Protein AF-A0A5D2Z846-F1 (afdb_monomer)

Foldseek 3Di:
DPPVVVVVVVVVVVVVVPDDDDDFFQPDDDDDDFFDKDFDKDWWADDPVDPDTHGPPPDDDDDDPDKDFDDGGPVCVVVVTRIITGPDMDTDDDPPDD

Sequence (98 aa):
MGTKRKTLFFAFFLLLSSAHFFYLPGVAPRDFQRGDPLYVKVNKLSSTKTQLPYDYYFLNYCKPPKIVNNAENLGEVLRGDRIENSVYTALWIEVKNL

Mean predicted aligned error: 8.14 Å

Radius of gyration: 24.0 Å; Cα contacts (8 Å, |Δi|>4): 97; chains: 1; bounding box: 75×34×39 Å

Solvent-accessible surface area (backbone atoms only — not comparable to full-atom values): 6443 Å² total; per-residue (Å²): 128,68,63,68,55,52,53,51,54,53,52,51,52,56,60,59,71,71,64,82,83,80,79,67,66,56,70,70,86,81,90,80,54,74,67,36,79,40,77,43,68,42,50,60,42,77,53,98,88,47,92,72,66,44,61,63,74,74,63,97,67,95,72,49,100,70,83,49,80,62,68,64,29,65,68,42,57,76,70,65,55,58,28,28,63,49,83,52,70,49,62,38,72,75,79,71,81,128

pLDDT: mean 87.83, std 8.77, range [49.84, 95.38]

Organism: Gossypium mustelinum (NCBI:txid34275)

Secondary structure (DSSP, 8-state):
-HHHHHHHHHHHHHHHTT----PPTTTSPPP--TT-EEEEEE-EE--SS-SS-EETTSSSS---SS--B---SHHHHHHT---EEEEEEEE-------

Structure (mmCIF, N/CA/C/O backbone):
data_AF-A0A5D2Z846-F1
#
_entry.id   AF-A0A5D2Z846-F1
#
loop_
_atom_site.group_PDB
_atom_site.id
_atom_site.type_symbol
_atom_site.label_atom_id
_atom_site.label_alt_id
_atom_site.label_comp_id
_atom_site.label_asym_id
_atom_site.label_entity_id
_atom_site.label_seq_id
_atom_site.pdbx_PDB_ins_code
_atom_site.Cartn_x
_atom_site.Cartn_y
_atom_site.Cartn_z
_atom_site.occupancy
_atom_site.B_iso_or_equiv
_atom_site.auth_seq_id
_atom_site.auth_comp_id
_atom_site.auth_asym_id
_atom_site.auth_atom_id
_atom_site.pdbx_PDB_model_num
ATOM 1 N N . MET A 1 1 ? 57.401 4.987 -15.365 1.00 55.31 1 MET A N 1
ATOM 2 C CA . MET A 1 1 ? 56.200 5.328 -14.554 1.00 55.31 1 MET A CA 1
ATOM 3 C C . MET A 1 1 ? 54.853 5.236 -15.295 1.00 55.31 1 MET A C 1
ATOM 5 O O . MET A 1 1 ? 53.830 5.291 -14.627 1.00 55.31 1 MET A O 1
ATOM 9 N N . GLY A 1 2 ? 54.792 5.053 -16.625 1.00 62.31 2 GLY A N 1
ATOM 10 C CA . GLY A 1 2 ? 53.514 5.051 -17.369 1.00 62.31 2 GLY A CA 1
ATOM 11 C C . GLY A 1 2 ? 52.708 3.740 -17.357 1.00 62.31 2 GLY A C 1
ATOM 12 O O . GLY A 1 2 ? 51.484 3.780 -17.441 1.00 62.31 2 GLY A O 1
ATOM 13 N N . THR A 1 3 ? 53.355 2.579 -17.225 1.00 69.31 3 THR A N 1
ATOM 14 C CA . THR A 1 3 ? 52.707 1.260 -17.392 1.00 69.31 3 THR A CA 1
ATOM 15 C C . THR A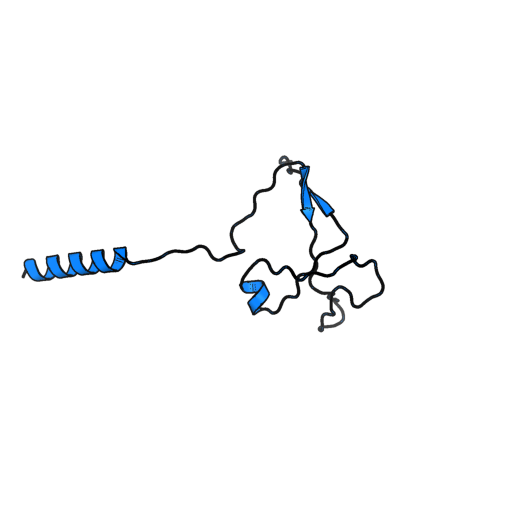 1 3 ? 51.840 0.866 -16.198 1.00 69.31 3 THR A C 1
ATOM 17 O O . THR A 1 3 ? 50.695 0.478 -16.390 1.00 69.31 3 THR A O 1
ATOM 20 N N . LYS A 1 4 ? 52.325 1.070 -14.961 1.00 72.69 4 LYS A N 1
ATOM 21 C CA . LYS A 1 4 ? 51.551 0.764 -13.742 1.00 72.69 4 LYS A CA 1
ATOM 22 C C . LYS A 1 4 ? 50.256 1.570 -13.649 1.00 72.69 4 LYS A C 1
ATOM 24 O O . LYS A 1 4 ? 49.237 1.038 -13.231 1.00 72.69 4 LYS A O 1
ATOM 29 N N . ARG A 1 5 ? 50.283 2.830 -14.099 1.00 79.25 5 ARG A N 1
ATOM 30 C CA . ARG A 1 5 ? 49.099 3.694 -14.167 1.00 79.25 5 ARG A CA 1
ATOM 31 C C . ARG A 1 5 ? 48.067 3.139 -15.153 1.00 79.25 5 ARG A C 1
ATOM 33 O O . ARG A 1 5 ? 46.900 3.056 -14.799 1.00 79.25 5 ARG A O 1
ATOM 40 N N . LYS A 1 6 ? 48.487 2.703 -16.347 1.00 79.38 6 LYS A N 1
ATOM 41 C CA . LYS A 1 6 ? 47.585 2.096 -17.345 1.00 79.38 6 LYS A CA 1
ATOM 42 C C . LYS A 1 6 ? 46.945 0.798 -16.839 1.00 79.38 6 LYS A C 1
ATOM 44 O O . LYS A 1 6 ? 45.744 0.622 -17.005 1.00 79.38 6 LYS A O 1
ATOM 49 N N . THR A 1 7 ? 47.714 -0.062 -16.169 1.00 84.12 7 THR A N 1
ATOM 50 C CA . THR A 1 7 ? 47.191 -1.297 -15.559 1.00 84.12 7 THR A CA 1
ATOM 51 C C . THR A 1 7 ? 46.163 -1.002 -14.463 1.00 84.12 7 THR A C 1
ATOM 53 O O . THR A 1 7 ? 45.124 -1.650 -14.416 1.00 84.12 7 THR A O 1
ATOM 56 N N . LEU A 1 8 ? 46.408 0.014 -13.629 1.00 86.81 8 LEU A N 1
ATOM 57 C CA . LEU A 1 8 ? 45.470 0.460 -12.590 1.00 86.81 8 LEU A CA 1
ATOM 58 C C . LEU A 1 8 ? 44.151 0.984 -13.175 1.00 86.81 8 LEU A C 1
ATOM 60 O O . LEU A 1 8 ? 43.083 0.617 -12.695 1.00 86.81 8 LEU A O 1
ATOM 64 N N . PHE A 1 9 ? 44.215 1.791 -14.238 1.00 87.69 9 PHE A N 1
ATOM 65 C CA . PHE A 1 9 ? 43.016 2.272 -14.935 1.00 87.69 9 PHE A CA 1
ATOM 66 C C . PHE A 1 9 ? 42.206 1.131 -15.562 1.00 87.69 9 PHE A C 1
ATOM 68 O O . PHE A 1 9 ? 40.980 1.141 -15.488 1.00 87.69 9 PHE A O 1
ATOM 75 N N . PHE A 1 10 ? 42.878 0.137 -16.145 1.00 88.06 10 PHE A N 1
ATOM 76 C CA . PHE A 1 10 ? 42.210 -1.017 -16.746 1.00 88.06 10 PHE A CA 1
ATOM 77 C C . PHE A 1 10 ? 41.532 -1.903 -15.691 1.00 88.06 10 PHE A C 1
ATOM 79 O O . PHE A 1 10 ? 40.382 -2.295 -15.863 1.00 88.06 10 PHE A O 1
ATOM 86 N N . ALA A 1 11 ? 42.202 -2.146 -14.559 1.00 88.88 11 ALA A N 1
ATOM 87 C CA . ALA A 1 11 ? 41.623 -2.871 -13.428 1.00 88.88 11 ALA A CA 1
ATOM 88 C C . ALA A 1 11 ? 40.402 -2.147 -12.832 1.00 88.88 11 ALA A C 1
ATOM 90 O O . ALA A 1 11 ? 39.403 -2.786 -12.513 1.00 88.88 11 ALA A O 1
ATOM 91 N N . PHE A 1 12 ? 40.448 -0.813 -12.737 1.00 89.25 12 PHE A N 1
ATOM 92 C CA . PHE A 1 12 ? 39.306 -0.007 -12.300 1.00 89.25 12 PHE A CA 1
ATOM 93 C C . PHE A 1 12 ? 38.109 -0.138 -13.255 1.00 89.25 12 PHE A C 1
ATOM 95 O O . PHE A 1 12 ? 36.992 -0.364 -12.805 1.00 89.25 12 PHE A O 1
ATOM 102 N N . PHE A 1 13 ? 38.333 -0.088 -14.571 1.00 86.62 13 PHE A N 1
ATOM 103 C CA . PHE A 1 13 ? 37.265 -0.282 -15.562 1.00 86.62 13 PHE A CA 1
ATOM 104 C C . PHE A 1 13 ? 36.638 -1.686 -15.505 1.00 86.62 13 PHE A C 1
ATOM 106 O O . PHE A 1 13 ? 35.424 -1.822 -15.642 1.00 86.62 13 PHE A O 1
ATOM 113 N N . LEU A 1 14 ? 37.446 -2.720 -15.249 1.00 87.06 14 LEU A N 1
ATOM 114 C CA . LEU A 1 14 ? 36.967 -4.090 -15.029 1.00 87.06 14 LEU A CA 1
ATOM 115 C C . LEU A 1 14 ? 36.071 -4.206 -13.787 1.00 87.06 14 LEU A C 1
ATOM 117 O O . LEU A 1 14 ? 35.055 -4.891 -13.842 1.00 87.06 14 LEU A O 1
ATOM 121 N N . LEU A 1 15 ? 36.400 -3.497 -12.702 1.00 86.31 15 LEU A N 1
ATOM 122 C CA . LEU A 1 15 ? 35.574 -3.441 -11.489 1.00 86.31 15 LEU A CA 1
ATOM 123 C C . LEU A 1 15 ? 34.247 -2.699 -11.713 1.00 86.31 15 LEU A C 1
ATOM 125 O O . LEU A 1 15 ? 33.226 -3.081 -11.148 1.00 86.31 15 LEU A O 1
ATOM 129 N N . LEU A 1 16 ? 34.233 -1.663 -12.557 1.00 85.06 16 LEU A N 1
ATOM 130 C CA . LEU A 1 16 ? 32.990 -0.970 -12.919 1.00 85.06 16 LEU A CA 1
ATOM 131 C C . LEU A 1 16 ? 32.073 -1.846 -13.786 1.00 85.06 16 LEU A C 1
ATOM 133 O O . LEU A 1 16 ? 30.855 -1.725 -13.692 1.00 85.06 16 LEU A O 1
ATOM 137 N N . SER A 1 17 ? 32.635 -2.751 -14.593 1.00 84.50 17 SER A N 1
ATOM 138 C CA . SER A 1 17 ? 31.855 -3.666 -15.437 1.00 84.50 17 SER A CA 1
ATOM 139 C C . SER A 1 17 ? 31.068 -4.719 -14.646 1.00 84.50 17 SER A C 1
ATOM 141 O O . SER A 1 17 ? 30.156 -5.318 -15.211 1.00 84.50 17 SER A O 1
ATOM 143 N N . SER A 1 18 ? 31.396 -4.960 -13.372 1.00 85.19 18 SER A N 1
ATOM 144 C CA . SER A 1 18 ? 30.644 -5.870 -12.494 1.00 85.19 18 SER A CA 1
ATOM 145 C C . SER A 1 18 ? 29.602 -5.154 -11.627 1.00 85.19 18 SER A C 1
ATOM 147 O O . SER A 1 18 ? 29.078 -5.742 -10.682 1.00 85.19 18 SER A O 1
ATOM 149 N N . ALA A 1 19 ? 29.312 -3.879 -11.899 1.00 88.19 19 ALA A N 1
ATOM 150 C CA . ALA A 1 19 ? 28.247 -3.166 -11.209 1.00 88.19 19 ALA A CA 1
ATOM 151 C C . ALA A 1 19 ? 26.871 -3.646 -11.701 1.00 88.19 19 ALA A C 1
ATOM 153 O O . ALA A 1 19 ? 26.573 -3.612 -12.895 1.00 88.19 19 ALA A O 1
ATOM 154 N N . HIS A 1 20 ? 26.016 -4.057 -10.765 1.00 87.69 20 HIS A N 1
ATOM 155 C CA . HIS A 1 20 ? 24.621 -4.386 -11.036 1.00 87.69 20 HIS A CA 1
ATOM 156 C C . HIS A 1 20 ? 23.721 -3.248 -10.567 1.00 87.69 20 HIS A C 1
ATOM 158 O O . HIS A 1 20 ? 23.824 -2.785 -9.433 1.00 87.69 20 HIS A O 1
ATOM 164 N N . PHE A 1 21 ? 22.810 -2.832 -11.438 1.00 87.31 21 PHE A N 1
ATOM 165 C CA . PHE A 1 21 ? 21.780 -1.854 -11.125 1.00 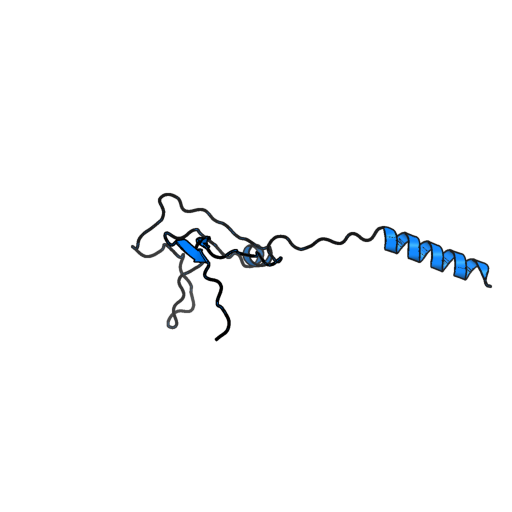87.31 21 PHE A CA 1
ATOM 166 C C . PHE A 1 21 ? 20.428 -2.545 -11.206 1.00 87.31 21 PHE A C 1
ATOM 168 O O . PHE A 1 21 ? 20.172 -3.313 -12.134 1.00 87.31 21 PHE A O 1
ATOM 175 N N . PHE A 1 22 ? 19.566 -2.276 -10.235 1.00 86.12 22 PHE A N 1
ATOM 176 C CA . PHE A 1 22 ? 18.1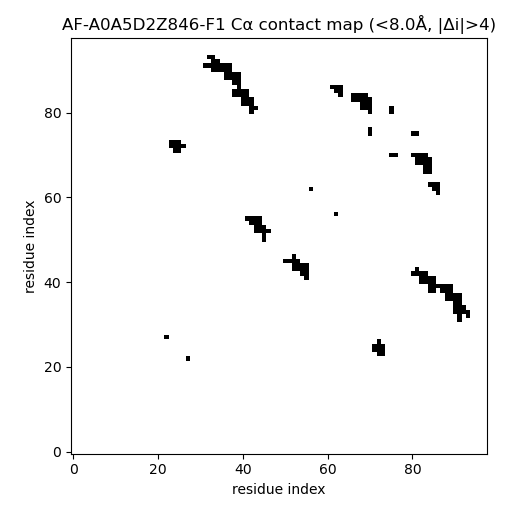90 -2.743 -10.256 1.00 86.12 22 PHE A CA 1
ATOM 177 C C . PHE A 1 22 ? 17.268 -1.610 -9.817 1.00 86.12 22 PHE A C 1
ATOM 179 O O . PHE A 1 22 ? 17.636 -0.774 -8.990 1.00 86.12 22 PHE A O 1
ATOM 186 N N . TYR A 1 23 ? 16.066 -1.587 -10.381 1.00 84.69 23 TYR A N 1
ATOM 187 C CA . TYR A 1 23 ? 15.001 -0.734 -9.877 1.00 84.69 23 TYR A CA 1
ATOM 188 C C . TYR A 1 23 ? 14.384 -1.374 -8.646 1.00 84.69 23 TYR A C 1
ATOM 190 O O . TYR A 1 23 ? 14.141 -2.581 -8.618 1.00 84.69 23 TYR A O 1
ATOM 198 N N . LEU A 1 24 ? 14.092 -0.557 -7.639 1.00 86.44 24 LEU A N 1
ATOM 199 C CA . LEU A 1 24 ? 13.362 -1.036 -6.478 1.00 86.44 24 LEU A CA 1
ATOM 200 C C . LEU A 1 24 ? 11.978 -1.549 -6.924 1.00 86.44 24 LEU A C 1
ATOM 202 O O . LEU A 1 24 ? 11.276 -0.856 -7.665 1.00 86.44 24 LEU A O 1
ATOM 206 N N . PRO A 1 25 ? 11.548 -2.741 -6.492 1.00 81.31 25 PRO A N 1
ATOM 207 C CA . PRO A 1 25 ? 10.190 -3.189 -6.759 1.00 81.31 25 PRO A CA 1
ATOM 208 C C . PRO A 1 25 ? 9.186 -2.221 -6.114 1.00 81.31 25 PRO A C 1
ATOM 210 O O . PRO A 1 25 ? 9.375 -1.776 -4.979 1.00 81.31 25 PRO A O 1
ATOM 213 N N . GLY A 1 26 ? 8.135 -1.872 -6.860 1.00 82.38 26 GLY A N 1
ATOM 214 C CA . GLY A 1 26 ? 7.030 -1.055 -6.351 1.00 82.38 26 GLY A CA 1
ATOM 215 C C . GLY A 1 26 ? 7.200 0.462 -6.406 1.00 82.38 26 GLY A C 1
ATOM 216 O O . GLY A 1 26 ? 6.286 1.169 -6.000 1.00 82.38 26 GLY A O 1
ATOM 217 N N . VAL A 1 27 ? 8.341 0.983 -6.878 1.00 85.75 27 VAL A N 1
ATOM 218 C CA . VAL A 1 27 ? 8.563 2.446 -6.977 1.00 85.75 27 VAL A CA 1
ATOM 219 C C . VAL A 1 27 ? 8.406 2.991 -8.393 1.00 85.75 27 VAL A C 1
ATOM 221 O O . VAL A 1 27 ? 8.251 4.197 -8.569 1.00 85.75 27 VAL A O 1
ATOM 224 N N . ALA A 1 28 ? 8.471 2.122 -9.404 1.00 86.00 28 ALA A N 1
ATOM 225 C CA . ALA A 1 28 ? 8.264 2.525 -10.786 1.00 86.00 28 ALA A CA 1
ATOM 226 C C . ALA A 1 28 ? 6.798 2.961 -10.986 1.00 86.00 28 ALA A C 1
ATOM 228 O O . ALA A 1 28 ? 5.897 2.239 -10.544 1.00 86.00 28 ALA A O 1
ATOM 229 N N . PRO A 1 29 ? 6.545 4.108 -11.642 1.00 85.94 29 PRO A N 1
ATOM 230 C CA . PRO A 1 29 ? 5.192 4.530 -11.978 1.00 85.94 29 PRO A CA 1
ATOM 231 C C . PRO A 1 29 ? 4.469 3.454 -12.789 1.00 85.94 29 PRO A C 1
ATOM 233 O O . PRO A 1 29 ? 5.071 2.799 -13.642 1.00 85.94 29 PRO A O 1
ATOM 236 N N . ARG A 1 30 ? 3.172 3.282 -12.531 1.00 85.31 30 ARG A N 1
ATOM 237 C CA . ARG A 1 30 ? 2.293 2.520 -13.417 1.00 85.31 30 ARG A CA 1
ATOM 238 C C . ARG A 1 30 ? 1.547 3.479 -14.324 1.00 85.31 30 ARG A C 1
ATOM 240 O O . ARG A 1 30 ? 0.861 4.374 -13.833 1.00 85.31 30 ARG A O 1
ATOM 247 N N . ASP A 1 31 ? 1.656 3.239 -15.621 1.00 88.25 31 ASP A N 1
ATOM 248 C CA . ASP A 1 31 ? 0.870 3.942 -16.622 1.00 88.25 31 ASP A CA 1
ATOM 249 C C . ASP A 1 31 ? -0.514 3.297 -16.740 1.00 88.25 31 ASP A C 1
ATOM 251 O O . ASP A 1 31 ? -0.640 2.071 -16.768 1.00 88.25 31 ASP A O 1
ATOM 255 N N . PHE A 1 32 ? -1.546 4.136 -16.809 1.00 90.06 32 PHE A N 1
ATOM 256 C CA . PHE A 1 32 ? -2.936 3.730 -17.007 1.00 90.06 32 PHE A CA 1
ATOM 257 C C . PHE A 1 32 ? -3.472 4.355 -18.290 1.00 90.06 32 PHE A C 1
ATOM 259 O O . PHE A 1 32 ? -3.234 5.531 -18.577 1.00 90.06 32 PHE A O 1
ATOM 266 N N . GLN A 1 33 ? -4.238 3.581 -19.046 1.00 91.94 33 GLN A N 1
ATOM 267 C CA . GLN A 1 33 ? -4.981 4.051 -20.204 1.00 91.94 33 GLN A CA 1
ATOM 268 C C . GLN A 1 33 ? -6.383 4.503 -19.793 1.00 91.94 33 GLN A C 1
ATOM 270 O O . GLN A 1 33 ? -6.920 4.116 -18.753 1.00 91.94 33 GLN A O 1
ATOM 275 N N . ARG A 1 34 ? -7.006 5.360 -20.610 1.00 91.38 34 ARG A N 1
ATOM 276 C CA . ARG A 1 34 ? -8.395 5.769 -20.367 1.00 91.38 34 ARG A CA 1
ATOM 277 C C . ARG A 1 34 ? -9.295 4.530 -20.356 1.00 91.38 34 ARG A C 1
ATOM 279 O O . ARG A 1 34 ? -9.326 3.784 -21.327 1.00 91.38 34 ARG A O 1
ATOM 286 N N . GLY A 1 35 ? -10.090 4.397 -19.299 1.00 91.38 35 GLY A N 1
ATOM 287 C CA . GLY A 1 35 ? -10.995 3.266 -19.106 1.00 91.38 35 GLY A CA 1
ATOM 288 C C . GLY A 1 35 ? -10.379 2.093 -18.346 1.00 91.38 35 GLY A C 1
ATOM 289 O O . GLY A 1 35 ? -11.105 1.146 -18.056 1.00 91.38 35 GLY A O 1
ATOM 290 N N . ASP A 1 36 ? -9.099 2.155 -17.969 1.00 94.88 36 ASP A N 1
ATOM 291 C CA . ASP A 1 36 ? -8.497 1.112 -17.141 1.00 94.88 36 ASP A CA 1
ATOM 292 C C . ASP A 1 36 ? -9.135 1.072 -15.744 1.00 94.88 36 ASP A C 1
ATOM 294 O O . ASP A 1 36 ? -9.409 2.124 -15.154 1.00 94.88 36 ASP A O 1
ATOM 298 N N . 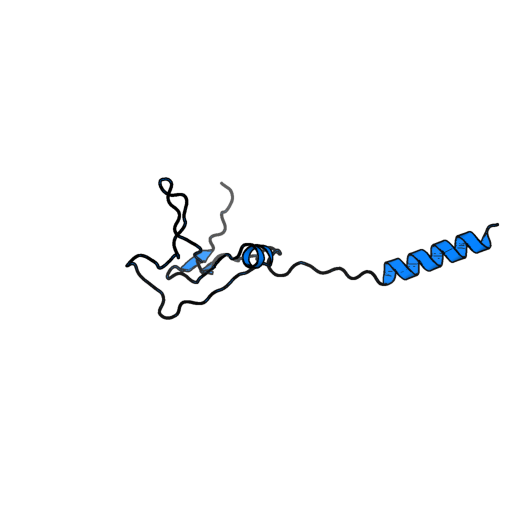PRO A 1 37 ? -9.363 -0.123 -15.173 1.00 94.12 37 PRO A N 1
ATOM 299 C CA . PRO A 1 37 ? -9.881 -0.245 -13.821 1.00 94.12 37 PRO A CA 1
ATOM 300 C C . PRO A 1 37 ? -8.827 0.182 -12.793 1.00 94.12 37 PRO A C 1
ATOM 302 O O . PRO A 1 37 ? -7.711 -0.336 -12.751 1.00 94.12 37 PRO A O 1
ATOM 305 N N . LEU A 1 38 ? -9.221 1.091 -11.907 1.00 92.88 38 LEU A N 1
ATOM 306 C CA . LEU A 1 38 ? -8.446 1.542 -10.764 1.00 92.88 38 LEU A CA 1
ATOM 307 C C . LEU A 1 38 ? -9.027 0.933 -9.487 1.00 92.88 38 LEU A C 1
ATOM 309 O O . LEU A 1 38 ? -10.071 1.355 -8.981 1.00 92.88 38 LEU A O 1
ATOM 313 N N . TYR A 1 39 ? -8.327 -0.060 -8.950 1.00 92.88 39 TYR A N 1
ATOM 314 C CA . TYR A 1 39 ? -8.682 -0.678 -7.679 1.00 92.88 39 TYR A CA 1
ATOM 315 C C . TYR A 1 39 ? -8.257 0.224 -6.523 1.00 92.88 39 TYR A C 1
ATOM 317 O O . TYR A 1 39 ? -7.067 0.464 -6.313 1.00 92.88 39 TYR A O 1
ATOM 325 N N . VAL A 1 40 ? -9.228 0.712 -5.752 1.00 93.06 40 VAL A N 1
ATOM 326 C CA . VAL A 1 40 ? -8.944 1.557 -4.592 1.00 93.06 40 VAL A CA 1
ATOM 327 C C . VAL A 1 40 ? -8.464 0.673 -3.444 1.00 93.06 40 VAL A C 1
ATOM 329 O O . VAL A 1 40 ? -9.079 -0.349 -3.120 1.00 93.06 40 VAL A O 1
ATOM 332 N N . LYS A 1 41 ? -7.365 1.080 -2.815 1.00 93.56 41 LYS A N 1
ATOM 333 C CA . LYS A 1 41 ? -6.775 0.411 -1.656 1.00 93.56 41 LYS A CA 1
ATOM 334 C C . LYS A 1 41 ? -6.898 1.276 -0.415 1.00 93.56 41 LYS A C 1
ATOM 336 O O . LYS A 1 41 ? -7.068 2.490 -0.499 1.00 93.56 41 LYS A O 1
ATOM 341 N N . VAL A 1 42 ? -6.813 0.633 0.736 1.00 94.31 42 VAL A N 1
ATOM 342 C CA . VAL A 1 42 ? -7.033 1.249 2.044 1.00 94.31 42 VAL A CA 1
ATOM 343 C C . VAL A 1 42 ? -5.897 0.878 2.992 1.00 94.31 42 VAL A C 1
ATOM 345 O O . VAL A 1 42 ? -5.263 -0.149 2.797 1.00 94.31 42 VAL A O 1
ATOM 348 N N . ASN A 1 43 ? -5.605 1.725 3.984 1.00 94.31 43 ASN A N 1
ATOM 349 C CA . ASN A 1 43 ? -4.512 1.503 4.944 1.00 94.31 43 ASN A CA 1
ATOM 350 C C . ASN A 1 43 ? -5.043 1.480 6.386 1.00 94.31 43 ASN A C 1
ATOM 352 O O . ASN A 1 43 ? -5.208 0.426 6.989 1.00 94.31 43 ASN A O 1
ATOM 356 N N . LYS A 1 44 ? -5.371 2.656 6.933 1.00 92.81 44 LYS A N 1
ATOM 357 C CA . LYS A 1 44 ? -5.800 2.814 8.327 1.00 92.81 44 LYS A CA 1
ATOM 358 C C . LYS A 1 44 ? -6.795 3.949 8.494 1.00 92.81 44 LYS A C 1
ATOM 360 O O . LYS A 1 44 ? -6.809 4.890 7.701 1.00 92.81 44 LYS A O 1
ATOM 365 N N . LEU A 1 45 ? -7.597 3.869 9.548 1.00 92.88 45 LEU A N 1
ATOM 366 C CA . LEU A 1 45 ? -8.435 4.970 9.998 1.00 92.88 45 LEU A CA 1
ATOM 367 C C . LEU A 1 45 ? -7.603 5.903 10.875 1.00 92.88 45 LEU A C 1
ATOM 369 O O . LEU A 1 45 ? -7.082 5.490 11.911 1.00 92.88 45 LEU A O 1
ATOM 373 N N . SER A 1 46 ? -7.496 7.166 10.471 1.00 92.06 46 SER A N 1
ATOM 374 C CA . SER A 1 46 ? -6.883 8.231 11.263 1.00 92.06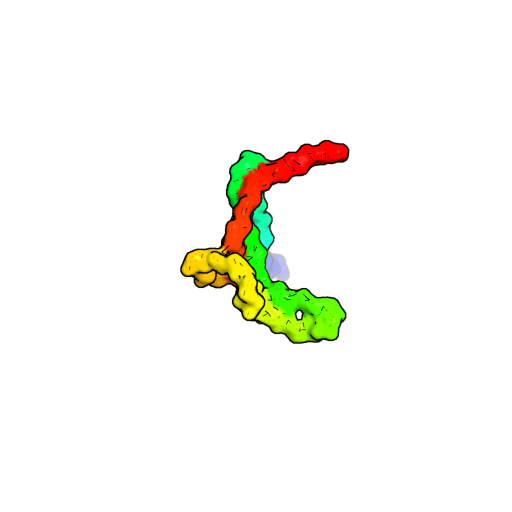 46 SER A CA 1
ATOM 375 C C . SER A 1 46 ? -7.932 9.260 11.683 1.00 92.06 46 SER A C 1
ATOM 377 O O . SER A 1 46 ? -8.955 9.445 11.025 1.00 92.06 46 SER A O 1
ATOM 379 N N . SER A 1 47 ? -7.687 9.927 12.808 1.00 92.06 47 SER A N 1
ATOM 380 C CA . SER A 1 47 ? -8.544 10.986 13.339 1.00 92.06 47 SER A CA 1
ATOM 381 C C . SER A 1 47 ? -7.690 12.191 13.702 1.00 92.06 47 SER A C 1
ATOM 383 O O . SER A 1 47 ? -6.552 12.047 14.137 1.00 92.06 47 SER A O 1
ATOM 385 N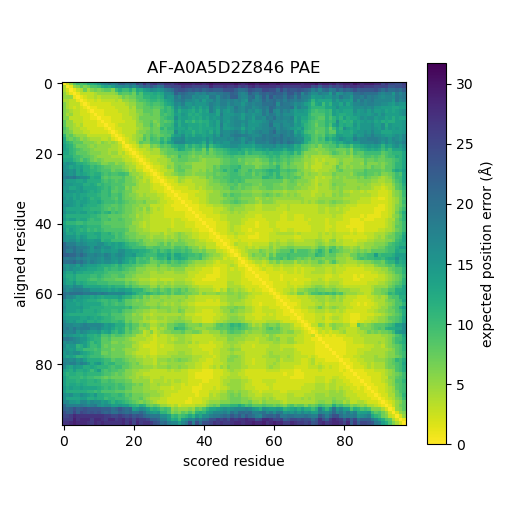 N . THR A 1 48 ? -8.252 13.390 13.573 1.00 92.69 48 THR A N 1
ATOM 386 C CA . THR A 1 48 ? -7.600 14.626 14.031 1.00 92.69 48 THR A CA 1
ATOM 387 C C . THR A 1 48 ? -7.615 14.773 15.552 1.00 92.69 48 THR A C 1
ATOM 389 O O . THR A 1 48 ? -6.905 15.615 16.092 1.00 92.69 48 THR A O 1
ATOM 392 N N . LYS A 1 49 ? -8.433 13.978 16.257 1.00 92.25 49 LYS A N 1
ATOM 393 C CA . LYS A 1 49 ? -8.587 14.055 17.717 1.00 92.25 49 LYS A CA 1
ATOM 394 C C . LYS A 1 49 ? -7.687 13.085 18.474 1.00 92.25 49 LYS A C 1
ATOM 396 O O . LYS A 1 49 ? -7.314 13.372 19.605 1.00 92.25 49 LYS A O 1
ATOM 401 N N . THR A 1 50 ? -7.360 11.941 17.883 1.00 90.12 50 THR A N 1
ATOM 402 C CA . THR A 1 50 ? -6.633 10.856 18.554 1.00 90.12 50 THR A CA 1
ATOM 403 C C . THR A 1 50 ? -5.375 10.515 17.773 1.00 90.12 50 THR A C 1
ATOM 405 O O . THR A 1 50 ? -5.422 10.398 16.554 1.00 90.12 50 THR A O 1
ATOM 408 N N . GLN A 1 51 ? -4.257 10.309 18.471 1.00 86.88 51 GLN A N 1
ATOM 409 C CA . GLN A 1 51 ? -2.971 10.033 17.819 1.00 86.88 51 GLN A CA 1
ATOM 410 C C . GLN A 1 51 ? -2.834 8.593 17.301 1.00 86.88 51 GLN A C 1
ATOM 412 O O . GLN A 1 51 ? -2.001 8.332 16.437 1.00 86.88 51 GLN A O 1
ATOM 417 N N . LEU A 1 52 ? -3.636 7.658 17.819 1.00 90.81 52 LEU A N 1
ATOM 418 C CA . LEU A 1 52 ? -3.547 6.244 17.461 1.00 90.81 52 LEU A CA 1
ATOM 419 C C . LEU A 1 52 ? -4.470 5.921 16.274 1.00 90.81 52 LEU A C 1
ATOM 421 O O . LEU A 1 52 ? -5.678 6.156 16.376 1.00 90.81 52 LEU A O 1
ATOM 425 N N . PRO A 1 53 ? -3.927 5.398 15.160 1.00 90.69 53 PRO A N 1
ATOM 426 C CA . PRO A 1 53 ? -4.732 4.909 14.052 1.00 90.69 53 PRO A CA 1
ATOM 427 C C . PRO A 1 53 ? -5.339 3.538 14.372 1.00 90.69 53 PRO A C 1
ATOM 429 O O . PRO A 1 53 ? -4.745 2.739 15.095 1.00 90.69 53 PRO A O 1
ATOM 432 N N . TYR A 1 54 ? -6.498 3.257 13.782 1.00 92.75 54 TYR A N 1
ATOM 433 C CA . TYR A 1 54 ? -7.157 1.950 13.851 1.00 92.75 54 TYR A CA 1
ATOM 434 C C . TYR A 1 54 ? -7.071 1.224 12.506 1.00 92.75 54 TYR A C 1
ATOM 436 O O . TYR A 1 54 ? -6.942 1.863 11.458 1.00 92.75 54 TYR A O 1
ATOM 444 N N . ASP A 1 55 ? -7.192 -0.105 12.533 1.00 91.94 55 ASP A N 1
ATOM 445 C CA . ASP A 1 55 ? -7.309 -0.925 11.322 1.00 91.94 55 ASP A CA 1
ATOM 446 C C . ASP A 1 55 ? -8.447 -0.405 10.429 1.00 91.94 55 ASP A C 1
ATOM 448 O O . ASP A 1 55 ? -9.508 -0.004 10.926 1.00 91.94 55 ASP A O 1
ATOM 452 N N . TYR A 1 56 ? -8.246 -0.421 9.102 1.00 93.75 56 TYR A N 1
ATOM 453 C CA . TYR A 1 56 ? -9.216 0.173 8.179 1.00 93.75 56 TYR A CA 1
ATOM 454 C C . TYR A 1 56 ? -10.610 -0.437 8.284 1.00 93.75 56 TYR A C 1
ATOM 456 O O . TYR A 1 56 ? -11.538 0.277 7.957 1.00 93.75 56 TYR A O 1
ATOM 464 N N . TYR A 1 57 ? -10.757 -1.693 8.734 1.00 94.44 57 TYR A N 1
ATOM 465 C CA . TYR A 1 57 ? -12.035 -2.400 8.909 1.00 94.44 57 TYR A CA 1
ATOM 466 C C . TYR A 1 57 ? -12.508 -2.540 10.365 1.00 94.44 57 TYR A C 1
ATOM 468 O O . TYR A 1 57 ? -13.308 -3.431 10.671 1.00 94.44 57 TYR A O 1
ATOM 476 N N . PHE A 1 58 ? -12.016 -1.681 11.264 1.00 93.62 58 PHE A N 1
ATOM 477 C CA . PHE A 1 58 ? -12.373 -1.682 12.686 1.00 93.62 58 PHE A CA 1
ATOM 478 C C . PHE A 1 58 ? -13.851 -1.347 12.960 1.00 93.62 58 PHE A C 1
ATOM 480 O O . PHE A 1 58 ? -14.449 -1.930 13.861 1.00 93.62 58 PHE A O 1
ATOM 487 N N . LEU A 1 59 ? -14.458 -0.438 12.189 1.00 93.12 59 LEU A N 1
ATOM 488 C CA . LEU A 1 59 ? -15.876 -0.092 12.339 1.00 93.12 59 LEU A CA 1
ATOM 489 C C . LEU A 1 59 ? -16.757 -0.955 11.420 1.00 93.12 59 LEU A C 1
ATOM 491 O O . LEU A 1 59 ? -16.293 -1.658 10.518 1.00 93.12 59 LEU A O 1
ATOM 495 N N . ASN A 1 60 ? -18.067 -0.878 11.646 1.00 90.75 60 ASN A N 1
ATOM 496 C CA . ASN A 1 60 ? -19.069 -1.668 10.935 1.00 90.75 60 ASN A CA 1
ATOM 497 C C . ASN A 1 60 ? -19.533 -0.988 9.634 1.00 90.75 60 ASN A C 1
ATOM 499 O O . ASN A 1 60 ? -20.647 -0.478 9.560 1.00 90.75 60 ASN A O 1
ATOM 503 N N . TYR A 1 61 ? -18.686 -0.990 8.605 1.00 90.75 61 TYR A N 1
ATOM 504 C CA . TYR A 1 61 ? -19.054 -0.648 7.220 1.00 90.75 61 TYR A CA 1
ATOM 505 C C . TYR A 1 61 ? -18.828 -1.832 6.271 1.00 90.75 61 TYR A C 1
ATOM 507 O O . TYR A 1 61 ? -18.377 -2.904 6.682 1.00 90.75 61 TYR A O 1
ATOM 515 N N . CYS A 1 62 ? -19.166 -1.633 4.994 1.00 91.69 62 CYS A N 1
ATOM 516 C CA . CYS A 1 62 ? -19.026 -2.622 3.931 1.00 91.69 62 CYS A CA 1
ATOM 517 C C . CYS A 1 62 ? -17.594 -3.166 3.845 1.00 91.69 62 CYS A C 1
ATOM 519 O O . CYS A 1 62 ? -16.628 -2.401 3.815 1.00 91.69 62 CYS A O 1
ATOM 521 N N . LYS A 1 63 ? -17.472 -4.494 3.765 1.00 94.31 63 LYS A N 1
ATOM 522 C CA . LYS A 1 63 ? -16.196 -5.207 3.631 1.00 94.31 63 LYS A CA 1
ATOM 523 C C . LYS A 1 63 ? -16.227 -6.072 2.371 1.00 94.31 63 LYS A C 1
ATOM 525 O O . LYS A 1 63 ? -17.293 -6.593 2.033 1.00 94.31 63 LYS A O 1
ATOM 530 N N . PRO A 1 64 ? -15.097 -6.237 1.668 1.00 94.62 64 PRO A N 1
ATOM 531 C CA . PRO A 1 64 ? -15.024 -7.182 0.566 1.00 94.62 64 PRO A CA 1
ATOM 532 C C . PRO A 1 64 ? -15.185 -8.623 1.089 1.00 94.62 64 PRO A C 1
ATOM 534 O O . PRO A 1 64 ? -14.895 -8.884 2.258 1.00 94.62 64 PRO A O 1
ATOM 537 N N . PRO A 1 65 ? -15.580 -9.587 0.235 1.00 94.25 65 PRO A N 1
ATOM 538 C CA . PRO A 1 65 ? -15.758 -10.988 0.636 1.00 94.25 65 PRO A CA 1
ATOM 539 C C . PRO A 1 65 ? -14.485 -11.612 1.220 1.00 94.25 65 PRO A C 1
ATOM 541 O O . PRO A 1 65 ? -14.541 -12.487 2.080 1.00 94.25 65 PRO A O 1
ATOM 544 N N . LYS A 1 66 ? -13.328 -11.154 0.733 1.00 95.12 66 LYS A N 1
ATOM 545 C CA . LYS A 1 66 ? -12.005 -11.536 1.210 1.00 95.12 66 LYS A CA 1
ATOM 546 C C . LYS A 1 66 ? -11.132 -10.291 1.306 1.00 95.12 66 LYS A C 1
ATOM 548 O O . LYS A 1 66 ? -11.014 -9.544 0.332 1.00 95.12 66 LYS A O 1
ATOM 553 N N . ILE A 1 67 ? -10.522 -10.101 2.472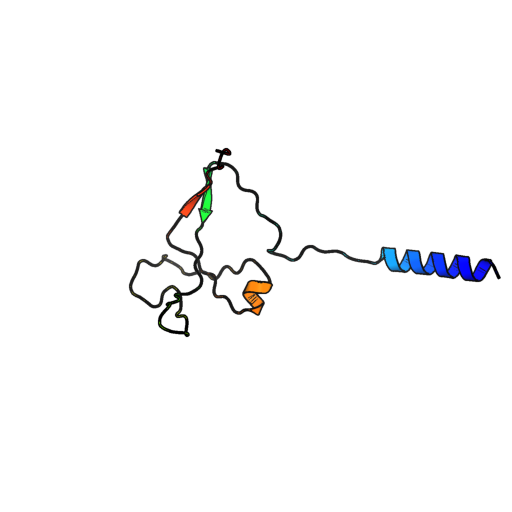 1.00 94.38 67 ILE A N 1
ATOM 554 C CA . ILE A 1 67 ? -9.525 -9.058 2.714 1.00 94.38 67 ILE A CA 1
ATOM 555 C C . ILE A 1 67 ? -8.151 -9.643 2.379 1.00 94.38 67 ILE A C 1
ATOM 557 O O . ILE A 1 67 ? -7.795 -10.726 2.846 1.00 94.38 67 ILE A O 1
ATOM 561 N N . VAL A 1 68 ? -7.407 -8.948 1.526 1.00 94.50 68 VAL A N 1
ATOM 562 C CA . VAL A 1 68 ? -6.083 -9.337 1.037 1.00 94.50 68 VAL A CA 1
ATOM 563 C C . VAL A 1 68 ? -5.132 -8.168 1.251 1.00 94.50 68 VAL A C 1
ATOM 565 O O . VAL A 1 68 ? -5.442 -7.039 0.868 1.00 94.50 68 VAL A O 1
ATOM 568 N N . ASN A 1 69 ? -3.975 -8.449 1.851 1.00 92.12 69 ASN A N 1
ATOM 569 C CA . ASN A 1 69 ? -2.907 -7.471 2.016 1.00 92.12 69 ASN A CA 1
ATOM 570 C C . ASN A 1 69 ? -2.089 -7.369 0.719 1.00 92.12 69 ASN A C 1
ATOM 572 O O . ASN A 1 69 ? -1.573 -8.380 0.246 1.00 92.12 69 ASN A O 1
ATOM 576 N N . ASN A 1 70 ? -1.985 -6.158 0.170 1.00 85.94 70 ASN A N 1
ATOM 577 C CA . ASN A 1 70 ? -1.299 -5.842 -1.080 1.00 85.94 70 ASN A CA 1
ATOM 578 C C . ASN A 1 70 ? -0.385 -4.617 -0.905 1.00 85.94 70 ASN A C 1
ATOM 580 O O . ASN A 1 70 ? -0.667 -3.553 -1.475 1.00 85.94 70 ASN A O 1
ATOM 584 N N . ALA A 1 71 ? 0.689 -4.767 -0.124 1.00 86.31 71 ALA A N 1
ATOM 585 C CA . ALA A 1 71 ? 1.797 -3.810 -0.114 1.00 86.31 71 ALA A CA 1
ATOM 586 C C . ALA A 1 71 ? 2.474 -3.768 -1.497 1.00 86.31 71 ALA A C 1
ATOM 588 O O . ALA A 1 71 ? 2.791 -4.813 -2.064 1.00 86.31 71 ALA A O 1
ATOM 589 N N . GLU A 1 72 ? 2.675 -2.572 -2.050 1.00 86.56 72 GLU A N 1
ATOM 590 C CA . GLU A 1 72 ? 3.228 -2.394 -3.397 1.00 86.56 72 GLU A CA 1
ATOM 591 C C . GLU A 1 72 ? 4.738 -2.189 -3.368 1.00 86.56 72 GLU A C 1
ATOM 593 O O . GLU A 1 72 ? 5.424 -2.666 -4.269 1.00 86.56 72 GLU A O 1
ATOM 598 N N . ASN A 1 73 ? 5.268 -1.505 -2.347 1.00 89.50 73 ASN A N 1
ATOM 599 C CA . ASN A 1 73 ? 6.685 -1.145 -2.290 1.00 89.50 73 ASN A CA 1
ATOM 600 C C . ASN A 1 73 ? 7.366 -1.476 -0.957 1.00 89.50 73 ASN A C 1
ATOM 602 O O . ASN A 1 73 ? 6.737 -1.631 0.089 1.00 89.50 73 ASN A O 1
ATOM 606 N N . LEU A 1 74 ? 8.701 -1.536 -0.997 1.00 89.69 74 LEU A N 1
ATOM 607 C CA . LEU A 1 74 ? 9.529 -1.864 0.166 1.00 89.69 74 LEU A CA 1
ATOM 608 C C . LEU A 1 74 ? 9.336 -0.884 1.338 1.00 89.69 74 LEU A C 1
ATOM 610 O O . LEU A 1 74 ? 9.396 -1.291 2.494 1.00 89.69 74 LEU A O 1
ATOM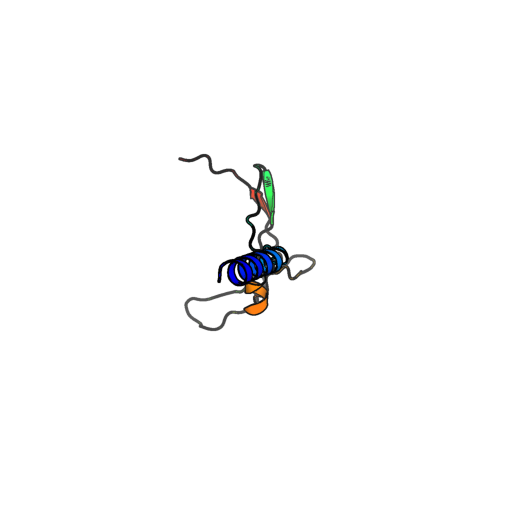 614 N N . GLY A 1 75 ? 9.089 0.397 1.059 1.00 90.19 75 GLY A N 1
ATOM 615 C CA . GLY A 1 75 ? 8.882 1.413 2.091 1.00 90.19 75 GLY A CA 1
ATOM 616 C C . GLY A 1 75 ? 7.617 1.175 2.918 1.00 90.19 75 GLY A C 1
ATOM 617 O O . GLY A 1 75 ? 7.654 1.339 4.135 1.00 90.19 75 GLY A O 1
ATOM 618 N N . GLU A 1 76 ? 6.527 0.746 2.282 1.00 90.44 76 GLU A N 1
ATOM 619 C CA . GLU A 1 76 ? 5.273 0.370 2.956 1.00 90.44 76 GLU A CA 1
ATOM 620 C C . GLU A 1 76 ? 5.480 -0.835 3.875 1.00 90.44 76 GLU A C 1
ATOM 622 O O . GLU A 1 76 ? 5.046 -0.821 5.027 1.00 90.44 76 GLU A O 1
ATOM 627 N N . VAL A 1 77 ? 6.228 -1.840 3.406 1.00 90.25 77 VAL A N 1
ATOM 628 C CA . VAL A 1 77 ? 6.568 -3.024 4.207 1.00 90.25 77 VAL A CA 1
ATOM 629 C C . VAL A 1 77 ? 7.397 -2.634 5.431 1.00 90.25 77 VAL A C 1
ATOM 631 O O . VAL A 1 77 ? 7.075 -3.037 6.546 1.00 90.25 77 VAL A O 1
ATOM 634 N N . LEU A 1 78 ? 8.436 -1.810 5.252 1.00 92.38 78 LEU A N 1
ATOM 635 C CA . LEU A 1 78 ? 9.312 -1.375 6.346 1.00 92.38 78 LEU A CA 1
ATOM 636 C C . LEU A 1 78 ? 8.599 -0.486 7.371 1.00 92.38 78 LEU A C 1
ATOM 638 O O . LEU A 1 78 ? 8.943 -0.510 8.550 1.00 92.38 78 LEU A O 1
ATOM 642 N N . ARG A 1 79 ? 7.601 0.292 6.940 1.00 90.00 79 ARG A N 1
ATOM 643 C CA . ARG A 1 79 ? 6.746 1.088 7.835 1.00 90.00 79 ARG A CA 1
ATOM 644 C C . ARG A 1 79 ? 5.671 0.256 8.531 1.00 90.00 79 ARG A C 1
ATOM 646 O O . ARG A 1 79 ? 5.009 0.775 9.427 1.00 90.00 79 ARG A O 1
ATOM 653 N N . GLY A 1 80 ? 5.496 -1.003 8.130 1.00 90.06 80 GLY A N 1
ATOM 654 C CA . GLY A 1 80 ? 4.432 -1.866 8.628 1.00 90.06 80 GLY A CA 1
ATOM 655 C C . GLY A 1 80 ? 3.042 -1.411 8.181 1.00 90.06 80 GLY A C 1
ATOM 656 O O . GLY A 1 80 ? 2.071 -1.634 8.902 1.00 90.06 80 GLY A O 1
ATOM 657 N N . ASP A 1 81 ? 2.933 -0.745 7.026 1.00 91.56 81 ASP A N 1
ATOM 658 C CA . ASP A 1 81 ? 1.635 -0.356 6.484 1.00 91.56 81 ASP A CA 1
ATOM 659 C C . ASP A 1 81 ? 0.836 -1.607 6.085 1.00 91.56 81 ASP A C 1
ATOM 661 O O . ASP A 1 81 ? 1.333 -2.526 5.427 1.00 91.56 81 ASP A O 1
ATOM 665 N N . ARG A 1 82 ? -0.440 -1.642 6.480 1.00 91.69 82 ARG A N 1
ATOM 666 C CA . ARG A 1 82 ? -1.367 -2.732 6.154 1.00 91.69 82 ARG A CA 1
ATOM 667 C C . ARG A 1 82 ? -2.269 -2.276 5.021 1.00 91.69 82 ARG A C 1
ATOM 669 O O . ARG A 1 82 ? -3.399 -1.858 5.240 1.00 91.69 82 ARG A O 1
ATOM 676 N N . ILE A 1 83 ? -1.729 -2.310 3.806 1.00 94.75 83 ILE A N 1
ATOM 677 C CA . ILE A 1 83 ? -2.489 -1.942 2.614 1.00 94.75 83 ILE A CA 1
ATOM 678 C C . ILE A 1 83 ? -3.420 -3.095 2.237 1.00 94.75 83 ILE A C 1
ATOM 680 O O . ILE A 1 83 ? -2.959 -4.185 1.915 1.00 94.75 83 ILE A O 1
ATOM 684 N N . GLU A 1 84 ? -4.724 -2.856 2.248 1.00 95.38 84 GLU A N 1
ATOM 685 C CA . GLU A 1 84 ? -5.763 -3.855 1.991 1.00 95.38 84 GLU A CA 1
ATOM 686 C C . GLU A 1 84 ? -6.645 -3.447 0.798 1.00 95.38 84 GLU A C 1
ATOM 688 O O . GLU A 1 84 ? -6.716 -2.275 0.411 1.00 95.38 84 GLU A O 1
ATOM 693 N N . ASN A 1 85 ? -7.317 -4.417 0.173 1.00 95.12 85 ASN A N 1
ATOM 694 C CA . ASN A 1 85 ? -8.289 -4.143 -0.888 1.00 95.12 85 ASN A CA 1
ATOM 695 C C . ASN A 1 85 ? -9.555 -3.484 -0.327 1.00 95.12 85 ASN A C 1
ATOM 697 O O . ASN A 1 85 ? -10.024 -3.852 0.749 1.00 95.12 85 ASN A O 1
ATOM 701 N N . SER A 1 86 ? -10.137 -2.549 -1.082 1.00 95.06 86 SER A N 1
ATOM 702 C C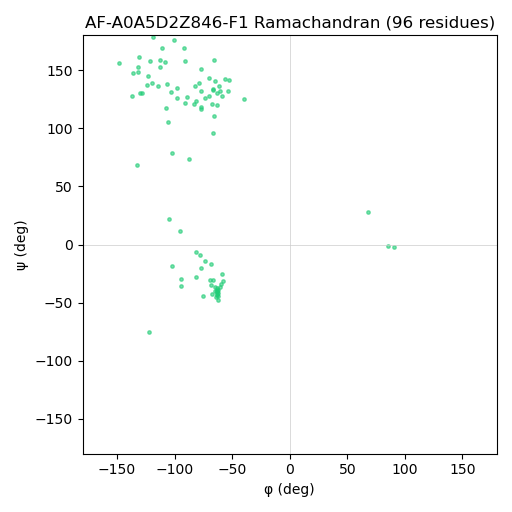A . SER A 1 86 ? -11.443 -1.955 -0.773 1.00 95.06 86 SER A CA 1
ATOM 703 C C . SER A 1 86 ? -12.573 -2.561 -1.613 1.00 95.06 86 SER A C 1
ATOM 705 O O . SER A 1 86 ? -12.340 -3.380 -2.503 1.00 95.06 86 SER A O 1
ATOM 707 N N . VAL A 1 87 ? -13.810 -2.142 -1.336 1.00 95.19 87 VAL A N 1
ATOM 708 C CA . VAL A 1 87 ? -14.992 -2.457 -2.162 1.00 95.19 87 VAL A CA 1
ATOM 709 C C . VAL A 1 87 ? -15.136 -1.537 -3.380 1.00 95.19 87 VAL A C 1
ATOM 711 O O . VAL A 1 87 ? -16.022 -1.748 -4.204 1.00 95.19 87 VAL A O 1
ATOM 714 N N . TYR A 1 88 ? -14.293 -0.508 -3.497 1.00 94.19 88 TYR A N 1
ATOM 715 C CA . TYR A 1 88 ? -14.416 0.516 -4.526 1.00 94.19 88 TYR A CA 1
ATOM 716 C C . TYR A 1 88 ? -13.490 0.229 -5.704 1.00 94.19 88 TYR A C 1
ATOM 718 O O . TYR A 1 88 ? -12.303 -0.064 -5.551 1.00 94.19 88 TYR A O 1
ATOM 726 N N . THR A 1 89 ? -14.046 0.362 -6.902 1.00 93.69 89 THR A N 1
ATOM 727 C CA . THR A 1 89 ? -13.305 0.343 -8.163 1.00 93.69 89 THR A CA 1
ATOM 728 C C . THR A 1 89 ? -13.738 1.557 -8.967 1.00 93.69 89 THR A C 1
ATOM 730 O O . THR A 1 89 ? -14.932 1.822 -9.094 1.00 93.69 89 THR A O 1
ATOM 733 N N . ALA A 1 90 ? -12.767 2.308 -9.471 1.00 93.06 90 ALA A N 1
ATOM 734 C CA . ALA A 1 90 ? -12.987 3.441 -10.357 1.00 93.06 90 ALA A CA 1
ATOM 735 C C . ALA A 1 90 ? -12.471 3.113 -11.763 1.00 93.06 90 ALA A C 1
ATOM 737 O O . ALA A 1 90 ? -11.783 2.115 -11.959 1.00 93.06 90 ALA A O 1
ATOM 738 N N . LEU A 1 91 ? -12.798 3.954 -12.740 1.00 93.94 91 LEU A N 1
ATOM 739 C CA . LEU A 1 91 ? -12.192 3.902 -14.068 1.00 93.94 91 LEU A CA 1
ATOM 740 C C . LEU A 1 91 ? -11.226 5.070 -14.212 1.00 93.94 91 LEU A C 1
ATOM 742 O O . LEU A 1 91 ? -11.536 6.192 -13.804 1.00 93.94 91 LEU A O 1
ATOM 746 N N . TRP A 1 92 ? -10.065 4.809 -14.800 1.00 91.25 92 TRP A N 1
ATOM 747 C CA . TRP A 1 92 ? -9.077 5.835 -15.066 1.00 91.25 92 TRP A CA 1
ATOM 748 C C . TRP A 1 92 ? -9.603 6.809 -16.118 1.00 91.25 92 TRP A C 1
ATOM 750 O O . TRP A 1 92 ? -9.920 6.435 -17.254 1.00 91.25 92 TRP A O 1
ATOM 760 N N . ILE A 1 93 ? -9.682 8.080 -15.733 1.00 88.69 93 ILE A N 1
ATOM 761 C CA . ILE A 1 93 ? -9.990 9.181 -16.634 1.00 88.69 93 ILE A CA 1
ATOM 762 C C . ILE A 1 93 ? -8.719 9.986 -16.868 1.00 88.69 93 ILE A C 1
ATOM 764 O O . ILE A 1 93 ? -8.134 10.562 -15.957 1.00 88.69 93 ILE A O 1
ATOM 768 N N . GLU A 1 94 ? -8.282 10.026 -18.121 1.00 79.25 94 GLU A N 1
ATOM 769 C CA . GLU A 1 94 ? -7.216 10.929 -18.531 1.00 79.25 94 GLU A CA 1
ATOM 770 C C . GLU A 1 94 ? -7.724 12.369 -18.400 1.00 79.25 94 GLU A C 1
ATOM 772 O O . GLU A 1 94 ? -8.618 12.786 -19.148 1.00 79.25 94 GLU A O 1
ATOM 777 N N . VAL A 1 95 ? -7.168 13.105 -17.434 1.00 71.19 95 VAL A N 1
ATOM 778 C CA . VAL A 1 95 ? -7.385 14.544 -17.287 1.00 71.19 95 VAL A CA 1
ATOM 779 C C . VAL A 1 95 ? -6.746 15.208 -18.500 1.00 71.19 95 VAL A C 1
ATOM 781 O O . VAL A 1 95 ? -5.539 15.426 -18.547 1.00 71.19 95 VAL A O 1
ATOM 784 N N . LYS A 1 96 ? -7.555 15.494 -19.522 1.00 63.47 96 LYS A N 1
ATOM 785 C CA . LYS A 1 96 ? -7.146 16.429 -20.568 1.00 63.47 96 LYS A CA 1
ATOM 786 C C . LYS A 1 96 ? -6.957 17.772 -19.870 1.00 63.47 96 LYS A C 1
ATOM 788 O O . LYS A 1 96 ? -7.901 18.230 -19.230 1.00 63.47 96 LYS A O 1
ATOM 793 N N . ASN A 1 97 ? -5.743 18.319 -19.930 1.00 55.09 97 ASN A N 1
ATOM 794 C CA . ASN A 1 97 ? -5.397 19.617 -19.351 1.00 55.09 97 ASN A CA 1
ATOM 795 C C . ASN A 1 97 ? -6.542 20.620 -19.569 1.00 55.09 97 ASN A C 1
ATOM 797 O O . ASN A 1 97 ? -6.993 20.786 -20.706 1.00 55.09 97 ASN A O 1
ATOM 801 N N . LEU A 1 98 ? -7.016 21.220 -18.473 1.00 49.84 98 LEU A N 1
ATOM 802 C CA . LEU A 1 98 ? -7.766 22.475 -18.525 1.00 49.84 98 LEU A CA 1
ATOM 803 C C . LEU A 1 98 ? -6.876 23.574 -19.112 1.00 49.84 98 LEU A C 1
ATOM 805 O O . LEU A 1 98 ? -5.658 23.554 -18.811 1.00 49.84 98 LEU A O 1
#

InterPro domains:
  IPR004240 Nonaspanin (TM9SF) [PF02990] (53-89)
  IPR004240 Nonaspanin (TM9SF) [PTHR10766] (22-89)